Protein AF-A0A2N2IWG8-F1 (afdb_monomer)

Structure (mmCIF, N/CA/C/O backbone):
data_AF-A0A2N2IWG8-F1
#
_entry.id   AF-A0A2N2IWG8-F1
#
loop_
_atom_site.group_PDB
_atom_site.id
_atom_site.type_symbol
_atom_site.label_atom_id
_atom_site.label_alt_id
_atom_site.label_comp_id
_atom_site.label_asym_id
_atom_site.label_entity_id
_atom_site.label_seq_id
_atom_site.pdbx_PDB_ins_code
_atom_site.Cartn_x
_atom_site.Cartn_y
_atom_site.Cartn_z
_atom_site.occupancy
_atom_site.B_iso_or_equiv
_atom_site.auth_seq_id
_atom_site.auth_comp_id
_atom_site.auth_asym_id
_atom_site.auth_atom_id
_atom_site.pdbx_PDB_model_num
ATOM 1 N N . PRO A 1 1 ? -1.926 14.850 4.982 1.00 96.81 1 PRO A N 1
ATOM 2 C CA . PRO A 1 1 ? -2.515 13.517 5.281 1.00 96.81 1 PRO A CA 1
ATOM 3 C C . PRO A 1 1 ? -1.982 12.889 6.573 1.00 96.81 1 PRO A C 1
ATOM 5 O O . PRO A 1 1 ? -2.765 12.712 7.493 1.00 96.81 1 PRO A O 1
ATOM 8 N N . TYR A 1 2 ? -0.669 12.635 6.667 1.00 98.50 2 TYR A N 1
ATOM 9 C CA . TYR A 1 2 ? -0.038 11.973 7.823 1.00 98.50 2 TYR A CA 1
ATOM 10 C C . TYR A 1 2 ? -0.446 12.558 9.188 1.00 98.50 2 TYR A C 1
ATOM 12 O O . TYR A 1 2 ? -0.857 11.822 10.071 1.00 98.50 2 TYR A O 1
ATOM 20 N N . HIS A 1 3 ? -0.423 13.884 9.337 1.00 98.56 3 HIS A N 1
ATOM 21 C CA . HIS A 1 3 ? -0.749 14.554 10.605 1.00 98.56 3 HIS A CA 1
ATOM 22 C C . HIS A 1 3 ? -2.241 14.540 10.987 1.00 98.56 3 HIS A C 1
ATOM 24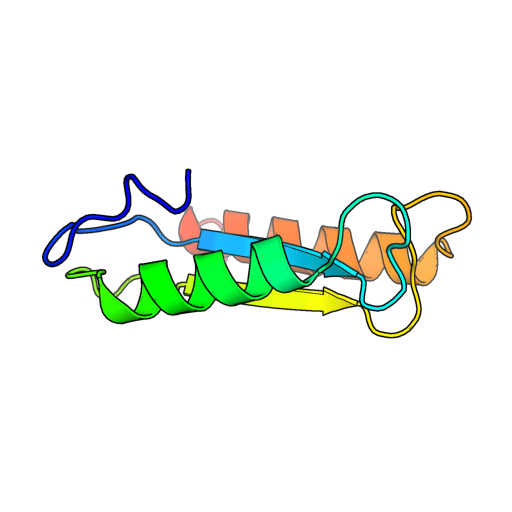 O O . HIS A 1 3 ? -2.588 15.009 12.060 1.00 98.56 3 HIS A O 1
ATOM 30 N N . ASN A 1 4 ? -3.123 14.041 10.116 1.00 98.56 4 ASN A N 1
ATOM 31 C CA . ASN A 1 4 ? -4.568 13.961 10.364 1.00 98.56 4 ASN A CA 1
ATOM 32 C C . ASN A 1 4 ? -5.038 12.522 10.625 1.00 98.56 4 ASN A C 1
ATOM 34 O O . ASN A 1 4 ? -6.243 12.265 10.620 1.00 98.56 4 ASN A O 1
ATOM 38 N N . VAL A 1 5 ? -4.107 11.580 10.803 1.00 98.62 5 VAL A N 1
ATOM 39 C CA . VAL A 1 5 ? -4.435 10.223 11.243 1.00 98.62 5 VAL A CA 1
ATOM 40 C C . VAL A 1 5 ? -4.847 10.279 12.717 1.00 98.62 5 VAL A C 1
ATOM 42 O O . VAL A 1 5 ? -4.160 10.901 13.524 1.00 98.62 5 VAL A O 1
ATOM 45 N N . LYS A 1 6 ? -5.987 9.676 13.052 1.00 98.75 6 LYS A N 1
ATOM 46 C CA . LYS A 1 6 ? -6.610 9.703 14.378 1.00 98.75 6 LYS A CA 1
ATOM 47 C C . LYS A 1 6 ? -6.805 8.274 14.867 1.00 98.75 6 LYS A C 1
ATOM 49 O O . LYS A 1 6 ? -7.477 7.488 14.198 1.00 98.75 6 LYS A O 1
ATOM 54 N N . GLU A 1 7 ? -6.234 7.960 16.023 1.00 98.56 7 GLU A N 1
ATOM 55 C CA . GLU A 1 7 ? -6.397 6.662 16.684 1.00 98.56 7 GLU A CA 1
ATOM 56 C C . GLU A 1 7 ? -7.874 6.347 16.950 1.00 98.56 7 GLU A C 1
ATOM 58 O O . GLU A 1 7 ? -8.673 7.244 17.227 1.00 98.56 7 GLU A O 1
ATOM 63 N N . GLY A 1 8 ? -8.243 5.072 16.828 1.00 98.25 8 GLY A N 1
ATOM 64 C CA . GLY A 1 8 ? -9.616 4.605 17.019 1.00 98.25 8 GLY A CA 1
ATOM 65 C C . GLY A 1 8 ? -10.539 4.840 15.817 1.00 98.25 8 GLY A C 1
ATOM 66 O O . GLY A 1 8 ? -11.726 4.529 15.886 1.00 98.25 8 GLY A O 1
ATOM 67 N N . THR A 1 9 ? -10.032 5.387 14.707 1.00 98.62 9 THR A N 1
ATOM 68 C CA . THR A 1 9 ? -10.848 5.614 13.504 1.00 98.62 9 THR A CA 1
ATOM 69 C C . THR A 1 9 ? -10.968 4.326 12.695 1.00 98.62 9 THR A C 1
ATOM 71 O O . THR A 1 9 ? -9.962 3.699 12.380 1.00 98.62 9 THR A O 1
ATOM 74 N N . ALA A 1 10 ? -12.178 3.941 12.292 1.00 98.50 10 ALA A N 1
ATOM 75 C CA . ALA A 1 10 ? -12.384 2.843 11.345 1.00 98.50 10 ALA A CA 1
ATOM 76 C C . ALA A 1 10 ? -11.981 3.277 9.920 1.00 98.50 10 ALA A C 1
ATOM 78 O O . ALA A 1 10 ? -12.805 3.786 9.156 1.00 98.50 10 ALA A O 1
ATOM 79 N N . TYR A 1 11 ? -10.699 3.137 9.576 1.00 98.69 11 TYR A N 1
ATOM 80 C CA . TYR A 1 11 ? -10.198 3.462 8.239 1.00 98.69 11 TYR A CA 1
ATOM 81 C C . TYR A 1 11 ? -10.623 2.401 7.210 1.00 98.69 11 TYR A C 1
ATOM 83 O O . TYR A 1 11 ? -10.752 1.230 7.547 1.00 98.69 11 TYR A O 1
ATOM 91 N N . PRO A 1 12 ? -10.844 2.768 5.937 1.00 98.31 12 PRO A N 1
ATOM 92 C CA . PRO A 1 12 ? -11.174 1.788 4.910 1.00 98.31 12 PRO A CA 1
ATOM 93 C C . PRO A 1 12 ? -9.960 0.922 4.557 1.00 98.31 12 PRO A C 1
ATOM 95 O O . PRO A 1 12 ? -8.807 1.315 4.769 1.00 98.31 12 PRO A O 1
ATOM 98 N N . ALA A 1 13 ? -10.221 -0.213 3.904 1.00 98.38 13 ALA A N 1
ATOM 99 C CA . ALA A 1 13 ? -9.173 -0.999 3.267 1.00 98.38 13 ALA A CA 1
ATOM 100 C C . ALA A 1 13 ? -8.347 -0.098 2.341 1.00 98.38 13 ALA A C 1
ATOM 102 O O . ALA A 1 13 ? -8.891 0.571 1.460 1.00 98.38 13 ALA A O 1
ATOM 103 N N . THR A 1 14 ? -7.035 -0.065 2.553 1.00 98.62 14 THR A N 1
ATOM 104 C CA . THR A 1 14 ? -6.144 0.882 1.883 1.00 98.62 14 THR A CA 1
ATOM 105 C C . THR A 1 14 ? -4.917 0.165 1.333 1.00 98.62 14 THR A C 1
ATOM 107 O O . THR A 1 14 ? -4.208 -0.521 2.064 1.00 98.62 14 THR A O 1
ATOM 110 N N . LEU A 1 15 ? -4.620 0.383 0.051 1.00 98.62 15 LEU A N 1
ATOM 111 C CA . LEU A 1 15 ? -3.378 -0.039 -0.591 1.00 98.6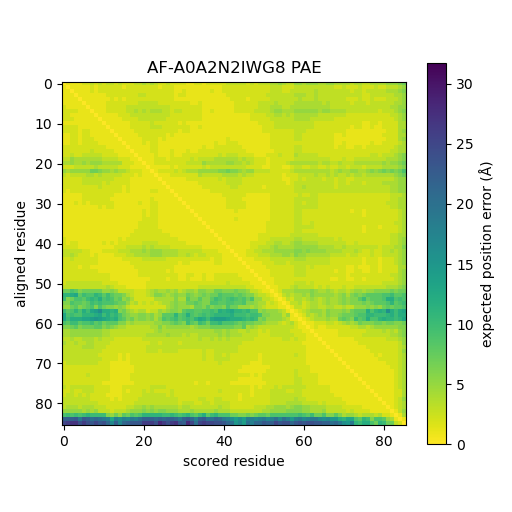2 15 LEU A CA 1
ATOM 112 C C . LEU A 1 15 ? -2.555 1.200 -0.956 1.00 98.62 15 LEU A C 1
ATOM 114 O O . LEU A 1 15 ? -2.932 1.963 -1.844 1.00 98.62 15 LEU A O 1
ATOM 118 N N . ILE A 1 16 ? -1.427 1.405 -0.278 1.00 98.50 16 ILE A N 1
ATOM 119 C CA . ILE A 1 16 ? -0.493 2.498 -0.566 1.00 98.50 16 ILE A CA 1
ATOM 120 C C . ILE A 1 16 ? 0.604 1.975 -1.494 1.00 98.50 16 ILE A C 1
ATOM 122 O O . ILE A 1 16 ? 1.340 1.052 -1.149 1.00 98.50 16 ILE A O 1
ATOM 126 N N . THR A 1 17 ? 0.752 2.588 -2.665 1.00 97.50 17 THR A N 1
ATOM 127 C CA . THR A 1 17 ? 1.781 2.235 -3.651 1.00 97.50 17 THR A CA 1
ATOM 128 C C . THR A 1 17 ? 2.923 3.246 -3.639 1.00 97.50 17 THR A C 1
ATOM 130 O O . THR A 1 17 ? 2.679 4.452 -3.653 1.00 97.50 17 THR A O 1
ATOM 133 N N . ALA A 1 18 ? 4.168 2.775 -3.668 1.00 96.75 18 ALA A N 1
ATOM 134 C CA . ALA A 1 18 ? 5.346 3.618 -3.878 1.00 96.75 18 ALA A CA 1
ATOM 135 C C . ALA A 1 18 ? 6.475 2.824 -4.552 1.00 96.75 18 ALA A C 1
ATOM 137 O O . ALA A 1 18 ? 6.330 1.634 -4.838 1.00 96.75 18 ALA A O 1
ATOM 138 N N . ALA A 1 19 ? 7.603 3.480 -4.815 1.00 96.25 19 ALA A N 1
ATOM 139 C CA . ALA A 1 19 ? 8.780 2.853 -5.398 1.00 96.25 19 ALA A CA 1
ATOM 140 C C . ALA A 1 19 ? 10.042 3.227 -4.615 1.00 96.25 19 ALA A C 1
ATOM 142 O O . ALA A 1 19 ? 10.199 4.370 -4.190 1.00 96.25 19 ALA A 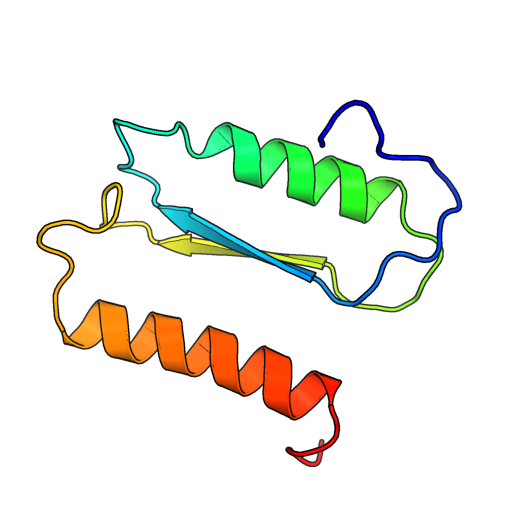O 1
ATOM 143 N N . GLU A 1 20 ? 10.934 2.257 -4.424 1.00 94.50 20 GLU A N 1
ATOM 144 C CA . GLU A 1 20 ? 12.143 2.411 -3.610 1.00 94.50 20 GLU A CA 1
ATOM 145 C C . GLU A 1 20 ? 13.096 3.465 -4.185 1.00 94.50 20 GLU A C 1
ATOM 147 O O . GLU A 1 20 ? 13.649 4.279 -3.452 1.00 94.50 20 GLU A O 1
ATOM 152 N N . GLY A 1 21 ? 13.255 3.472 -5.511 1.00 93.81 21 GLY A N 1
ATOM 153 C CA . GLY A 1 21 ? 14.143 4.382 -6.232 1.00 93.81 21 GLY A CA 1
ATOM 154 C C . GLY A 1 21 ? 13.485 5.698 -6.644 1.00 93.81 21 GLY A C 1
ATOM 155 O O . GLY A 1 21 ? 13.966 6.345 -7.576 1.00 93.81 21 GLY A O 1
ATOM 156 N N . ASP A 1 22 ? 12.356 6.082 -6.041 1.00 95.31 22 ASP A N 1
ATOM 157 C CA . ASP A 1 22 ? 11.702 7.351 -6.355 1.00 95.31 22 ASP A CA 1
ATOM 158 C C . ASP A 1 22 ? 12.497 8.536 -5.781 1.00 95.31 22 ASP A C 1
ATOM 160 O O . ASP A 1 22 ? 12.389 8.892 -4.608 1.00 95.31 22 ASP A O 1
ATOM 164 N N . SER A 1 23 ? 13.298 9.166 -6.642 1.00 93.12 23 SER A N 1
ATOM 165 C CA . SER A 1 23 ? 14.076 10.365 -6.318 1.00 93.12 23 SER A CA 1
ATOM 166 C C . SER A 1 23 ? 13.266 11.666 -6.350 1.00 93.12 23 SER A C 1
ATOM 168 O O . SER A 1 23 ? 13.796 12.715 -5.991 1.00 93.12 23 SER A O 1
ATOM 170 N N . ARG A 1 24 ? 11.997 11.628 -6.782 1.00 96.50 24 ARG A N 1
ATOM 171 C CA . ARG A 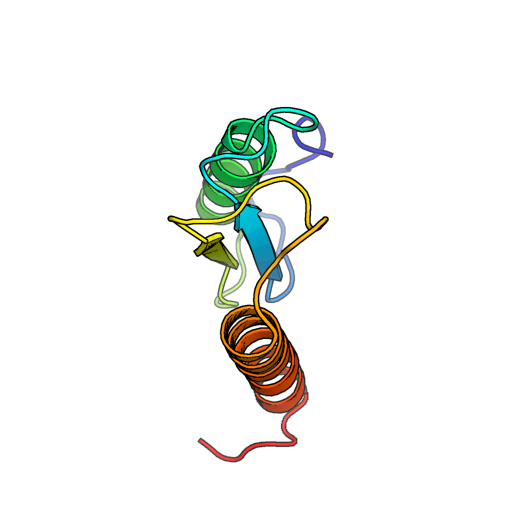1 24 ? 11.109 12.801 -6.837 1.00 96.50 24 ARG A CA 1
ATOM 172 C C . ARG A 1 24 ? 10.251 12.905 -5.587 1.00 96.50 24 ARG A C 1
ATOM 174 O O . ARG A 1 24 ? 10.116 13.988 -5.027 1.00 96.50 24 ARG A O 1
ATOM 181 N N . VAL A 1 25 ? 9.662 11.788 -5.162 1.00 96.94 25 VAL A N 1
ATOM 182 C CA . VAL A 1 25 ? 8.834 11.702 -3.956 1.00 96.94 25 VAL A CA 1
ATOM 183 C C . VAL A 1 25 ? 9.330 10.542 -3.109 1.00 96.94 25 VAL A C 1
ATOM 185 O O . VAL A 1 25 ? 9.118 9.378 -3.426 1.00 96.94 25 VAL A O 1
ATOM 188 N N . HIS A 1 26 ? 9.982 10.869 -1.998 1.00 96.56 26 HIS A N 1
ATOM 189 C CA . HIS A 1 26 ? 10.675 9.876 -1.191 1.00 96.56 26 HIS A CA 1
ATOM 190 C C . HIS A 1 26 ? 9.711 8.796 -0.635 1.00 96.56 26 HIS A C 1
ATOM 192 O O . HIS A 1 26 ? 8.697 9.143 -0.009 1.00 96.56 26 HIS A O 1
ATOM 198 N N . PRO A 1 27 ? 10.026 7.487 -0.752 1.00 96.50 27 PRO A N 1
ATOM 199 C CA . PRO A 1 27 ? 9.120 6.392 -0.369 1.00 96.50 27 PRO A CA 1
ATOM 200 C C . PRO A 1 27 ? 8.762 6.369 1.123 1.00 96.50 27 PRO A C 1
ATOM 202 O O . PRO A 1 27 ? 7.775 5.758 1.534 1.00 96.50 27 PRO A O 1
ATOM 205 N N . PHE A 1 28 ? 9.519 7.079 1.962 1.00 97.19 28 PHE A N 1
ATOM 206 C CA . PHE A 1 28 ? 9.223 7.194 3.390 1.00 97.19 28 PHE A CA 1
ATOM 207 C C . PHE A 1 28 ? 7.878 7.868 3.682 1.00 97.19 28 PHE A C 1
ATOM 209 O O . PHE A 1 28 ? 7.296 7.577 4.723 1.00 97.19 28 PHE A O 1
ATOM 216 N N . HIS A 1 29 ? 7.342 8.693 2.771 1.00 98.44 29 HIS A N 1
ATOM 217 C CA . HIS A 1 29 ? 5.975 9.211 2.892 1.00 98.44 29 HIS A CA 1
ATOM 218 C C . HIS A 1 29 ? 4.939 8.081 2.915 1.00 98.44 29 HIS A C 1
ATOM 220 O O . HIS A 1 29 ? 4.061 8.075 3.778 1.00 98.44 29 HIS A O 1
ATOM 226 N N . ALA A 1 30 ? 5.078 7.102 2.019 1.00 98.19 30 ALA A N 1
ATOM 227 C CA . ALA A 1 30 ? 4.213 5.929 1.976 1.00 98.19 30 ALA A CA 1
ATOM 228 C C . ALA A 1 30 ? 4.407 5.045 3.212 1.00 98.19 30 ALA A C 1
ATOM 230 O O . ALA A 1 30 ? 3.427 4.669 3.855 1.00 98.19 30 ALA A O 1
ATOM 231 N N . ARG A 1 31 ? 5.663 4.770 3.597 1.00 98.31 31 ARG A N 1
ATOM 232 C CA . ARG A 1 31 ? 5.971 3.924 4.765 1.00 98.31 31 ARG A CA 1
ATOM 233 C C . ARG A 1 31 ? 5.397 4.497 6.056 1.00 98.31 31 ARG A C 1
ATOM 235 O O . ARG A 1 31 ? 4.681 3.797 6.764 1.00 98.31 31 ARG A O 1
ATOM 242 N N . LYS A 1 32 ? 5.650 5.781 6.337 1.00 98.62 32 LYS A N 1
ATOM 243 C CA . LYS A 1 32 ? 5.159 6.413 7.569 1.00 98.62 32 LYS A CA 1
ATOM 244 C C . LYS A 1 32 ? 3.637 6.535 7.596 1.00 98.62 32 LYS A C 1
ATOM 246 O O . LYS A 1 32 ? 3.046 6.367 8.653 1.00 98.62 32 LYS A O 1
ATOM 251 N N . MET A 1 33 ? 3.000 6.795 6.449 1.00 98.81 33 MET A N 1
ATOM 252 C CA . MET A 1 33 ? 1.538 6.829 6.359 1.00 98.81 33 MET A CA 1
ATOM 253 C C . MET A 1 33 ? 0.934 5.443 6.600 1.00 98.81 33 MET A C 1
ATOM 255 O O . MET A 1 33 ? -0.020 5.332 7.359 1.00 98.81 33 MET A O 1
ATOM 259 N N . THR A 1 34 ? 1.512 4.399 5.999 1.00 98.81 34 THR A N 1
ATOM 260 C CA . THR A 1 34 ? 1.065 3.010 6.191 1.00 98.81 34 THR A CA 1
ATOM 261 C C . THR A 1 34 ? 1.159 2.621 7.661 1.00 98.81 34 THR A C 1
ATOM 263 O O . THR A 1 34 ? 0.168 2.178 8.226 1.00 98.81 34 THR A O 1
ATOM 266 N N . ALA A 1 35 ? 2.311 2.865 8.295 1.00 98.75 35 ALA A N 1
ATOM 267 C CA . ALA A 1 35 ? 2.513 2.562 9.709 1.00 98.75 35 ALA A CA 1
ATOM 268 C C . ALA A 1 35 ? 1.533 3.328 10.612 1.00 98.75 35 ALA A C 1
ATOM 270 O O . ALA A 1 35 ? 0.923 2.735 11.496 1.00 98.75 35 ALA A O 1
ATOM 271 N N . ALA A 1 36 ? 1.334 4.628 10.363 1.00 98.81 36 ALA A N 1
ATOM 272 C CA . ALA A 1 36 ? 0.389 5.432 11.135 1.00 98.81 36 ALA A CA 1
ATOM 273 C C . ALA A 1 36 ? -1.053 4.922 10.996 1.00 98.81 36 ALA A C 1
ATOM 275 O O . ALA A 1 36 ? -1.760 4.821 11.991 1.00 98.81 36 ALA A O 1
ATOM 276 N N . LEU A 1 37 ? -1.486 4.576 9.780 1.00 98.81 37 LEU A N 1
ATOM 277 C CA . LEU A 1 37 ? -2.823 4.032 9.541 1.00 98.81 37 LEU A CA 1
ATOM 278 C C . LEU A 1 37 ? -3.007 2.652 10.182 1.00 98.81 37 LEU A C 1
ATOM 280 O O . LEU A 1 37 ? -4.034 2.421 10.809 1.00 98.81 37 LEU A O 1
ATOM 284 N N . GLN A 1 38 ? -2.022 1.757 10.050 1.00 98.69 38 GLN A N 1
ATOM 285 C CA . GLN A 1 38 ? -2.054 0.426 10.670 1.00 98.69 38 GLN A CA 1
ATOM 286 C C . GLN A 1 38 ? -2.164 0.513 12.192 1.00 98.69 38 GLN A C 1
ATOM 288 O O . GLN A 1 38 ? -2.910 -0.248 12.792 1.00 98.69 38 GLN A O 1
ATOM 293 N N . TYR A 1 39 ? -1.440 1.451 12.803 1.00 98.56 39 TYR A N 1
ATOM 294 C CA . TYR A 1 39 ? -1.492 1.678 14.243 1.00 98.56 39 TYR A CA 1
ATOM 295 C C . TYR A 1 39 ? -2.825 2.295 14.695 1.00 98.56 39 TYR A C 1
ATOM 297 O O . TYR A 1 39 ? -3.370 1.912 15.723 1.00 98.56 39 TYR A O 1
ATOM 305 N N . ALA A 1 40 ? -3.354 3.256 13.935 1.00 98.69 40 ALA A N 1
ATOM 306 C CA . ALA A 1 40 ? -4.505 4.051 14.350 1.00 98.69 40 ALA A CA 1
ATOM 307 C C . ALA A 1 40 ? -5.870 3.421 14.029 1.00 98.69 40 ALA A C 1
ATOM 309 O O . ALA A 1 40 ? -6.878 3.878 14.574 1.00 98.69 40 ALA A O 1
ATOM 310 N N . THR A 1 41 ? -5.931 2.454 13.108 1.00 98.62 41 THR A N 1
ATOM 311 C CA . THR A 1 41 ? -7.207 1.907 12.637 1.00 98.62 41 THR A CA 1
ATOM 312 C C . THR A 1 41 ? -7.928 1.088 13.707 1.00 98.62 41 THR A C 1
ATOM 314 O O . THR A 1 41 ? -7.315 0.302 14.420 1.00 98.62 41 THR A O 1
ATOM 317 N N . ALA A 1 42 ? -9.249 1.250 13.789 1.00 98.50 42 ALA A N 1
ATOM 318 C CA . ALA A 1 42 ? -10.134 0.413 14.605 1.00 98.50 42 ALA A CA 1
ATOM 319 C C . ALA A 1 42 ? -10.962 -0.588 13.780 1.00 98.50 42 ALA A C 1
ATOM 321 O O . ALA A 1 42 ? -11.783 -1.311 14.335 1.00 98.50 42 ALA A O 1
ATOM 322 N N . SER A 1 43 ? -10.801 -0.602 12.455 1.00 98.06 43 SER A N 1
ATOM 323 C CA . SER A 1 43 ? -11.465 -1.570 11.576 1.00 98.06 43 SER A CA 1
ATOM 324 C C . SER A 1 43 ? -10.604 -2.814 11.364 1.00 98.06 43 SER A C 1
ATOM 326 O O . SER A 1 43 ? -9.385 -2.687 11.279 1.00 98.06 43 SER A O 1
ATOM 328 N N . ASP A 1 44 ? -11.229 -3.944 11.041 1.00 97.06 44 ASP A N 1
ATOM 329 C CA . ASP A 1 44 ? -10.534 -5.157 10.569 1.00 97.06 44 ASP A CA 1
ATOM 330 C C . ASP A 1 44 ? -10.108 -5.097 9.084 1.00 97.06 44 ASP A C 1
ATOM 332 O O . ASP A 1 44 ? -9.712 -6.099 8.484 1.00 97.06 44 ASP A O 1
ATOM 336 N N . GLU A 1 45 ? -10.218 -3.928 8.448 1.00 98.12 45 GLU A N 1
ATOM 337 C CA . GLU A 1 45 ? -9.839 -3.735 7.051 1.00 98.12 45 GLU A CA 1
ATOM 338 C C . GLU A 1 45 ? -8.315 -3.714 6.853 1.00 98.12 45 GLU A C 1
ATOM 340 O O . GLU A 1 45 ? -7.588 -3.105 7.644 1.00 98.12 45 GLU A O 1
ATOM 345 N N . PRO A 1 46 ? -7.794 -4.305 5.760 1.00 98.00 46 PRO A N 1
ATOM 346 C CA . PRO A 1 46 ? -6.360 -4.344 5.528 1.00 98.00 46 PRO A CA 1
ATOM 347 C C . PRO A 1 46 ? -5.809 -2.976 5.114 1.00 98.00 46 PRO A C 1
ATOM 349 O O . PRO A 1 46 ? -6.317 -2.322 4.200 1.00 98.00 46 PRO A O 1
ATOM 352 N N . ILE A 1 47 ? -4.688 -2.592 5.724 1.00 98.69 47 ILE A N 1
ATOM 353 C CA . ILE A 1 47 ? -3.859 -1.461 5.300 1.00 98.69 47 ILE A CA 1
ATOM 354 C C . ILE A 1 47 ? -2.504 -2.010 4.862 1.00 98.69 47 ILE A C 1
ATOM 356 O O . ILE A 1 47 ? -1.733 -2.524 5.675 1.00 98.69 47 ILE A O 1
ATOM 360 N N . LEU A 1 48 ? -2.226 -1.918 3.565 1.00 98.50 48 LEU A N 1
ATOM 361 C CA . LEU A 1 48 ? -1.091 -2.559 2.910 1.00 98.50 48 LEU A CA 1
ATOM 362 C C . LEU A 1 48 ? -0.206 -1.528 2.209 1.00 98.50 48 LEU A C 1
ATOM 364 O O . LEU A 1 48 ? -0.693 -0.536 1.666 1.00 98.50 48 LEU A O 1
ATOM 368 N N . ALA A 1 49 ? 1.097 -1.807 2.158 1.00 98.00 49 ALA A N 1
ATOM 369 C CA . ALA A 1 49 ? 2.055 -1.063 1.348 1.00 98.00 49 ALA A CA 1
ATOM 370 C C . ALA A 1 49 ? 2.639 -1.954 0.248 1.00 98.00 49 ALA A C 1
ATOM 372 O O . ALA A 1 49 ? 3.256 -2.980 0.531 1.00 98.00 49 ALA A O 1
ATOM 373 N N . ARG A 1 50 ? 2.507 -1.519 -1.006 1.00 97.50 50 ARG A N 1
ATOM 374 C CA . ARG A 1 50 ? 3.153 -2.121 -2.175 1.00 97.50 50 ARG A CA 1
ATOM 375 C C . ARG A 1 50 ? 4.319 -1.238 -2.609 1.00 97.50 50 ARG A C 1
ATOM 377 O O . ARG A 1 50 ? 4.118 -0.215 -3.267 1.00 97.50 50 ARG A O 1
ATOM 384 N N . ILE A 1 51 ? 5.536 -1.633 -2.242 1.00 96.00 51 ILE A N 1
ATOM 385 C CA . ILE A 1 51 ? 6.760 -0.890 -2.562 1.00 96.00 51 ILE A CA 1
ATOM 386 C C . ILE A 1 51 ? 7.512 -1.605 -3.686 1.00 96.00 51 ILE A C 1
ATOM 388 O O . ILE A 1 51 ? 8.034 -2.701 -3.497 1.00 96.00 51 ILE A O 1
ATOM 392 N N . GLU A 1 52 ? 7.566 -0.992 -4.867 1.00 94.75 52 GLU A N 1
ATOM 393 C CA . GLU A 1 52 ? 8.308 -1.544 -6.001 1.00 94.75 52 GLU A CA 1
ATOM 394 C C . GLU A 1 52 ? 9.815 -1.304 -5.830 1.00 94.75 52 GLU A C 1
ATOM 396 O O . GLU A 1 52 ? 10.271 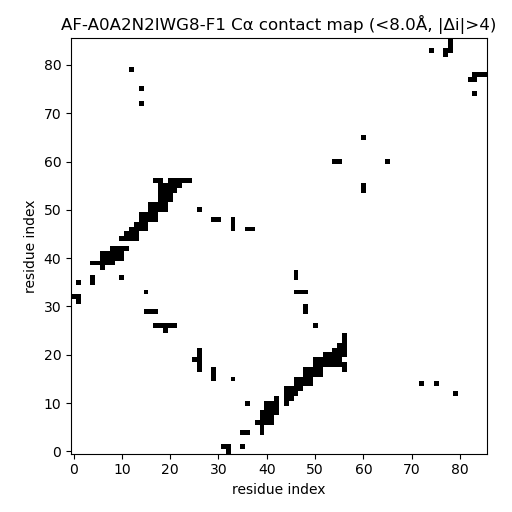-0.162 -5.784 1.00 94.75 52 GLU A O 1
ATOM 401 N N . SER A 1 53 ? 10.602 -2.378 -5.773 1.00 88.44 53 SER A N 1
ATOM 402 C CA . SER A 1 53 ? 12.032 -2.314 -5.439 1.00 88.44 53 SER A CA 1
ATOM 403 C C . SER A 1 53 ? 12.925 -1.808 -6.575 1.00 88.44 53 SER A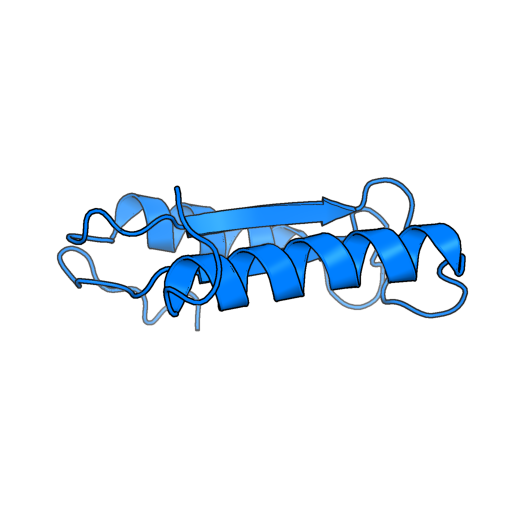 C 1
ATOM 405 O O . SER A 1 53 ? 13.981 -1.239 -6.315 1.00 88.44 53 SER A O 1
ATOM 407 N N . LYS A 1 54 ? 12.523 -2.000 -7.839 1.00 85.94 54 LYS A N 1
ATOM 408 C CA . LYS A 1 54 ? 13.315 -1.630 -9.031 1.00 85.94 54 LYS A CA 1
ATOM 409 C C . LYS A 1 54 ? 12.575 -0.639 -9.931 1.00 85.94 54 LYS A C 1
ATOM 411 O O . LYS A 1 54 ? 12.495 -0.827 -11.144 1.00 85.94 54 LYS A O 1
ATOM 416 N N . ALA A 1 55 ? 12.003 0.403 -9.337 1.00 88.12 55 ALA A N 1
ATOM 417 C CA . ALA A 1 55 ? 11.371 1.499 -10.064 1.00 88.12 55 ALA A CA 1
ATOM 418 C C . ALA A 1 55 ? 11.659 2.850 -9.395 1.00 88.12 55 ALA A C 1
ATOM 420 O O . ALA A 1 55 ? 11.957 2.909 -8.204 1.00 88.12 55 ALA A O 1
ATOM 421 N N . GLY A 1 56 ? 11.552 3.924 -10.180 1.00 87.25 56 GLY A N 1
ATOM 422 C CA . GLY A 1 56 ? 11.461 5.298 -9.684 1.00 87.25 56 GLY A CA 1
ATOM 423 C C . GLY A 1 56 ? 10.016 5.804 -9.699 1.00 87.25 56 GLY A C 1
ATOM 424 O O . GLY A 1 56 ? 9.076 5.015 -9.643 1.00 87.25 56 GLY A O 1
ATOM 425 N N . HIS A 1 57 ? 9.830 7.11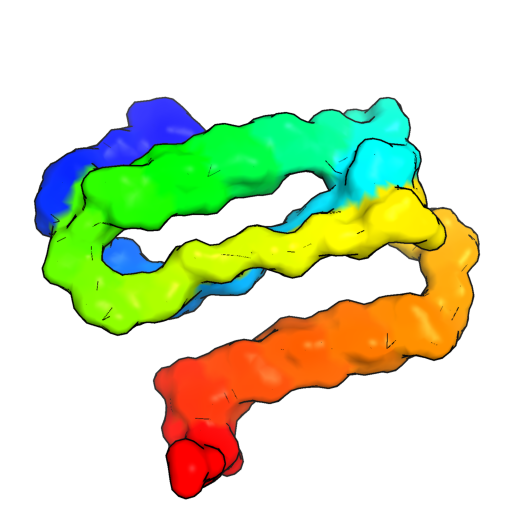3 -9.879 1.00 91.44 57 HIS A N 1
ATOM 426 C CA . HIS A 1 57 ? 8.516 7.777 -9.818 1.00 91.44 57 HIS A CA 1
ATOM 427 C C . HIS A 1 57 ? 7.461 7.281 -10.828 1.00 91.44 57 HIS A C 1
ATOM 429 O O . HIS A 1 57 ? 6.275 7.557 -10.689 1.00 91.44 57 HIS A O 1
ATOM 435 N N . GLY A 1 58 ? 7.874 6.572 -11.881 1.00 81.12 58 GLY A N 1
ATOM 436 C CA . GLY A 1 58 ? 6.964 5.971 -12.864 1.00 81.12 58 GLY A CA 1
ATOM 437 C C . GLY A 1 58 ? 7.449 6.076 -14.308 1.00 81.12 58 GLY A C 1
ATOM 438 O O . GLY A 1 58 ? 7.118 5.214 -15.122 1.00 81.12 58 GLY A O 1
ATOM 439 N N . ALA A 1 59 ? 8.281 7.073 -14.624 1.00 80.50 59 ALA A N 1
ATOM 440 C CA . ALA A 1 59 ? 8.901 7.198 -15.941 1.00 80.50 59 ALA A CA 1
ATOM 441 C C . ALA A 1 59 ? 9.838 6.011 -16.214 1.00 80.50 59 ALA A C 1
ATOM 443 O O . ALA A 1 59 ? 10.613 5.612 -15.347 1.00 80.50 59 ALA A O 1
ATOM 444 N N . GLY A 1 60 ? 9.741 5.430 -17.413 1.00 81.00 60 GLY A N 1
ATOM 445 C CA . GLY A 1 60 ? 10.575 4.295 -17.821 1.00 81.00 60 GLY A CA 1
ATOM 446 C C . GLY A 1 60 ? 10.261 2.967 -17.120 1.00 81.00 60 GLY A C 1
ATOM 447 O O . GLY A 1 60 ? 11.011 2.010 -17.292 1.00 81.00 60 GLY A O 1
ATOM 448 N N . LYS A 1 61 ? 9.166 2.872 -16.346 1.00 86.50 61 LYS A N 1
ATOM 449 C CA . LYS A 1 61 ? 8.756 1.613 -15.706 1.00 86.50 61 LYS A CA 1
ATOM 450 C C . LYS A 1 61 ? 8.439 0.560 -16.790 1.00 86.50 61 LYS A C 1
ATOM 452 O O . LYS A 1 61 ? 7.564 0.819 -17.623 1.00 86.50 61 LYS A O 1
ATOM 457 N N . PRO A 1 62 ? 9.099 -0.619 -16.788 1.00 91.38 62 PRO A N 1
ATOM 458 C CA . PRO A 1 62 ? 8.840 -1.673 -17.767 1.00 91.38 62 PRO A CA 1
ATOM 459 C C . PRO A 1 62 ? 7.360 -2.061 -17.820 1.00 91.38 62 PRO A C 1
ATOM 461 O O . PRO A 1 62 ? 6.686 -2.090 -16.788 1.00 91.38 62 PRO A O 1
ATOM 464 N N . VAL A 1 63 ? 6.855 -2.409 -19.008 1.00 92.94 63 VAL A N 1
ATOM 465 C CA . VAL A 1 63 ? 5.445 -2.804 -19.193 1.00 92.94 63 VAL A CA 1
ATOM 466 C C . VAL A 1 63 ? 5.061 -3.947 -18.255 1.00 92.94 63 VAL A C 1
ATOM 468 O O . VAL A 1 63 ? 4.010 -3.890 -17.629 1.00 92.94 63 VAL A O 1
ATOM 471 N N . THR A 1 64 ? 5.942 -4.929 -18.066 1.00 93.00 64 THR A N 1
ATOM 472 C CA . THR A 1 64 ? 5.728 -6.051 -17.138 1.00 93.00 64 THR A CA 1
ATOM 473 C C . THR A 1 64 ? 5.476 -5.585 -15.703 1.00 93.00 64 THR A C 1
ATOM 475 O O . THR A 1 64 ? 4.546 -6.055 -15.054 1.00 93.00 64 THR A O 1
ATOM 478 N N . LYS A 1 65 ? 6.243 -4.601 -15.224 1.00 90.81 65 LYS A N 1
ATOM 479 C CA . LYS A 1 65 ? 6.069 -3.997 -13.896 1.00 90.81 65 LYS A CA 1
ATOM 480 C C . LYS A 1 65 ? 4.772 -3.203 -13.780 1.00 90.81 65 LYS A C 1
ATOM 482 O O . LYS A 1 65 ? 4.125 -3.252 -12.740 1.00 90.81 65 LYS A O 1
ATOM 487 N N . ARG A 1 66 ? 4.367 -2.513 -14.850 1.00 92.69 66 ARG A N 1
ATOM 488 C CA . ARG A 1 66 ? 3.078 -1.803 -14.908 1.00 92.69 66 ARG A CA 1
ATOM 489 C C . ARG A 1 66 ? 1.901 -2.775 -14.861 1.00 92.69 66 ARG A C 1
ATOM 491 O O . ARG A 1 66 ? 0.953 -2.533 -14.128 1.00 92.69 66 ARG A O 1
ATOM 498 N N . VAL A 1 67 ? 1.973 -3.879 -15.606 1.00 95.69 67 VAL A N 1
ATOM 499 C CA . VAL A 1 67 ? 0.939 -4.926 -15.590 1.00 95.69 67 VAL A CA 1
ATOM 500 C C . VAL A 1 67 ? 0.809 -5.529 -14.193 1.00 95.69 67 VAL A C 1
ATOM 502 O O . VAL A 1 67 ? -0.308 -5.639 -13.701 1.00 95.69 67 VAL A O 1
ATOM 505 N N . GLN A 1 68 ? 1.922 -5.848 -13.525 1.00 95.25 68 GLN A N 1
ATOM 506 C CA . GLN A 1 68 ? 1.908 -6.342 -12.141 1.00 95.25 68 GLN A CA 1
ATOM 507 C C . GLN A 1 68 ? 1.270 -5.335 -11.176 1.00 95.25 68 GLN A C 1
ATOM 509 O O . GLN A 1 68 ? 0.388 -5.694 -10.408 1.00 95.25 68 GLN A O 1
ATOM 514 N N . GLU A 1 69 ? 1.667 -4.064 -11.250 1.00 95.12 69 GLU A N 1
ATOM 515 C CA . GLU A 1 69 ? 1.100 -3.005 -10.411 1.00 95.12 69 GLU A CA 1
ATOM 516 C C . GLU A 1 69 ? -0.405 -2.845 -10.608 1.00 95.12 69 GLU A C 1
ATOM 518 O O . GLU A 1 69 ? -1.146 -2.822 -9.628 1.00 95.12 69 GLU A O 1
ATOM 523 N N . TYR A 1 70 ? -0.872 -2.785 -11.856 1.00 96.75 70 TYR A N 1
ATOM 524 C CA . TYR A 1 70 ? -2.303 -2.707 -12.126 1.00 96.75 70 TYR A CA 1
ATOM 525 C C . TYR A 1 70 ? -3.037 -3.971 -11.692 1.00 96.75 70 TYR A C 1
ATOM 527 O O . TYR A 1 70 ? -4.133 -3.861 -11.156 1.00 96.75 70 TYR A O 1
ATOM 535 N N . THR A 1 71 ? -2.438 -5.148 -11.871 1.00 97.50 71 THR A N 1
ATOM 536 C CA . THR A 1 71 ? -3.031 -6.412 -11.414 1.00 97.50 71 THR A CA 1
ATOM 537 C C . THR A 1 71 ? -3.265 -6.375 -9.908 1.00 97.50 71 THR A C 1
ATOM 539 O O . THR A 1 71 ? -4.385 -6.623 -9.477 1.00 97.50 71 THR A O 1
ATOM 542 N N . ASP A 1 72 ? -2.264 -5.979 -9.119 1.00 97.62 72 ASP A N 1
ATOM 543 C CA . ASP A 1 72 ? -2.389 -5.899 -7.660 1.00 97.62 72 ASP A CA 1
ATOM 544 C C . ASP A 1 72 ? -3.431 -4.851 -7.233 1.00 97.62 72 ASP A C 1
ATOM 546 O O . ASP A 1 72 ? -4.260 -5.112 -6.361 1.00 97.62 72 ASP A O 1
ATOM 550 N N . VAL A 1 73 ? -3.424 -3.671 -7.870 1.00 97.94 73 VAL A N 1
ATOM 551 C CA . VAL A 1 73 ? -4.375 -2.587 -7.571 1.00 97.94 73 VAL A CA 1
ATOM 552 C C . VAL A 1 73 ? -5.810 -3.003 -7.890 1.00 97.94 73 VAL A C 1
ATOM 554 O O . VAL A 1 73 ? -6.691 -2.837 -7.047 1.00 97.94 73 VAL A O 1
ATOM 557 N N . TYR A 1 74 ? -6.059 -3.556 -9.080 1.00 97.88 74 TYR A N 1
ATOM 558 C CA . TYR A 1 74 ? -7.400 -3.984 -9.475 1.00 97.88 74 TYR A CA 1
ATOM 559 C C . TYR A 1 74 ? -7.858 -5.209 -8.692 1.00 97.88 74 TYR A C 1
ATOM 561 O O . TYR A 1 74 ? -9.008 -5.232 -8.271 1.00 97.88 74 TYR A 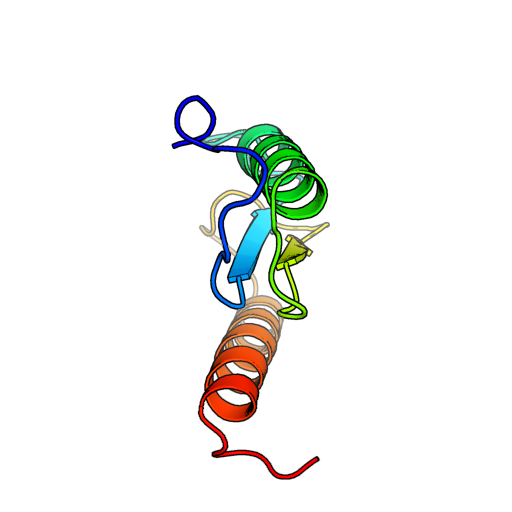O 1
ATOM 569 N N . ALA A 1 75 ? -6.983 -6.181 -8.424 1.00 97.56 75 ALA A N 1
ATOM 570 C CA . ALA A 1 75 ? -7.328 -7.326 -7.589 1.00 97.56 75 ALA A CA 1
ATOM 571 C C . ALA A 1 75 ? -7.738 -6.882 -6.179 1.00 97.56 75 ALA A C 1
ATOM 573 O O . ALA A 1 75 ? -8.773 -7.324 -5.688 1.00 97.56 75 ALA A O 1
ATOM 574 N N . PHE A 1 76 ? -6.995 -5.956 -5.560 1.00 97.88 76 PHE A N 1
ATOM 575 C CA . PHE A 1 76 ? -7.346 -5.387 -4.257 1.00 97.88 76 PHE A CA 1
ATOM 576 C C . PHE A 1 76 ? -8.707 -4.678 -4.280 1.00 97.88 76 PHE A C 1
ATOM 578 O O . PHE A 1 76 ? -9.548 -4.919 -3.414 1.00 97.88 76 PHE A O 1
ATOM 585 N N . LEU A 1 77 ? -8.944 -3.835 -5.290 1.00 97.38 77 LEU A N 1
ATOM 586 C CA . LEU A 1 77 ? -10.207 -3.113 -5.465 1.00 97.38 77 LEU A CA 1
ATOM 587 C C . LEU A 1 77 ? -11.381 -4.070 -5.676 1.00 97.38 77 LEU A C 1
ATOM 589 O O . LEU A 1 77 ? -12.382 -3.988 -4.971 1.00 97.38 77 LEU A O 1
ATOM 593 N N . MET A 1 78 ? -11.248 -4.998 -6.620 1.00 97.81 78 MET A N 1
ATOM 594 C CA . MET A 1 78 ? -12.284 -5.969 -6.961 1.00 97.81 78 MET A CA 1
ATOM 595 C C . MET A 1 78 ? -12.581 -6.904 -5.789 1.00 97.81 78 MET A C 1
ATOM 597 O O . MET A 1 78 ? -13.747 -7.156 -5.501 1.00 97.81 78 MET A O 1
ATOM 601 N N . TRP A 1 79 ? -11.556 -7.370 -5.071 1.00 96.94 79 TRP A N 1
ATOM 602 C CA . TRP A 1 79 ? -11.728 -8.127 -3.832 1.00 96.94 79 TRP A CA 1
ATOM 603 C C . TRP A 1 79 ? -12.499 -7.313 -2.791 1.00 96.94 79 TRP A C 1
ATOM 605 O O . TRP A 1 79 ? -13.498 -7.791 -2.252 1.00 96.94 79 TRP A O 1
ATOM 615 N N . LYS A 1 80 ? -12.093 -6.061 -2.544 1.00 95.75 80 LYS A N 1
ATOM 616 C CA . LYS A 1 80 ? -12.731 -5.235 -1.517 1.00 95.75 80 LYS A CA 1
ATOM 617 C C . LYS A 1 80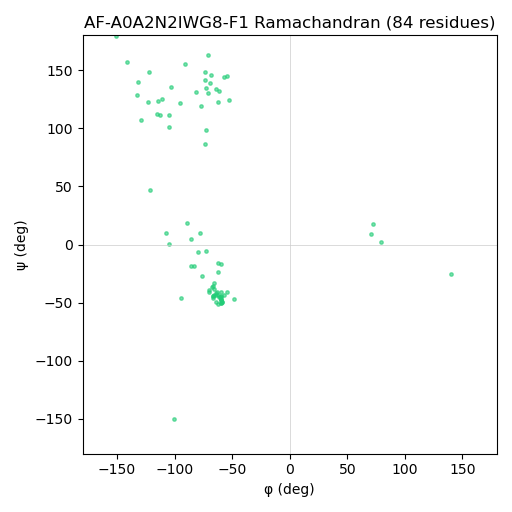 ? -14.186 -4.895 -1.852 1.00 95.75 80 LYS A C 1
ATOM 619 O O . LYS A 1 80 ? -15.014 -4.785 -0.949 1.00 95.75 80 LYS A O 1
ATOM 624 N N . LEU A 1 81 ? -14.490 -4.747 -3.138 1.00 96.06 81 LEU A N 1
ATOM 625 C CA . LEU A 1 81 ? -15.831 -4.472 -3.653 1.00 96.06 81 LEU A CA 1
ATOM 626 C C . LEU A 1 81 ? -16.672 -5.741 -3.881 1.00 96.06 81 LEU A C 1
ATOM 628 O O . LEU A 1 81 ? -17.782 -5.643 -4.396 1.00 96.06 81 LEU A O 1
ATOM 632 N N . GLY A 1 82 ? -16.168 -6.926 -3.514 1.00 95.56 82 GLY A N 1
ATOM 633 C CA . GLY A 1 82 ? -16.906 -8.190 -3.623 1.00 95.56 82 GLY A CA 1
ATOM 634 C C . GLY A 1 82 ? -17.072 -8.715 -5.053 1.00 95.56 82 GLY A C 1
ATOM 635 O O . GLY A 1 82 ? -17.927 -9.559 -5.301 1.00 95.56 82 GLY A O 1
ATOM 636 N N . MET A 1 83 ? -16.270 -8.229 -6.001 1.00 96.12 83 MET A N 1
ATOM 637 C CA . MET A 1 83 ? -16.257 -8.684 -7.398 1.00 96.12 83 MET A CA 1
ATOM 638 C C . MET A 1 83 ? -15.400 -9.942 -7.602 1.00 96.12 83 MET A C 1
ATOM 640 O O . MET A 1 83 ? -15.540 -10.622 -8.616 1.00 96.12 83 MET A O 1
ATOM 644 N N . LEU A 1 84 ? -14.501 -10.240 -6.660 1.00 89.19 84 LEU A N 1
ATOM 645 C CA . LEU A 1 84 ? -13.774 -11.507 -6.583 1.00 89.19 84 LEU A CA 1
ATOM 646 C C . LEU A 1 84 ? -14.278 -12.270 -5.356 1.00 89.19 84 LEU A C 1
ATOM 648 O O . LEU A 1 84 ? -14.274 -11.729 -4.249 1.00 89.19 84 LEU A O 1
ATOM 652 N N . SER A 1 85 ? -14.725 -13.512 -5.549 1.00 76.38 85 SER A N 1
ATOM 653 C CA . SER A 1 85 ? -15.043 -14.412 -4.438 1.00 76.38 85 SER A CA 1
ATOM 654 C C . SER A 1 85 ? -13.760 -14.815 -3.707 1.00 76.38 85 SER A C 1
ATOM 656 O O . SER A 1 85 ? -12.708 -14.943 -4.336 1.00 76.38 85 SER A O 1
ATOM 658 N N . ARG A 1 86 ? -13.857 -14.994 -2.384 1.00 59.50 86 ARG A N 1
ATOM 659 C CA . ARG A 1 86 ? -12.782 -15.572 -1.564 1.00 59.50 86 ARG A CA 1
ATOM 660 C C . ARG A 1 86 ? -12.469 -17.005 -1.977 1.00 59.50 86 ARG A C 1
ATOM 662 O O . ARG A 1 86 ? -13.425 -17.710 -2.370 1.00 59.50 86 ARG A O 1
#

Radius of gyration: 14.22 Å; Cα contacts (8 Å, |Δi|>4): 109; chains: 1; bounding box: 31×30×36 Å

Mean predicted aligned error: 3.07 Å

Secondary structure (DSSP, 8-state):
-GGG--TTB-PPPEEEEEETT-SSS-THHHHHHHHHHHHHB-SS--EEEEEETT--SSTT--HHHHHHHHHHHHHHHHHHTTSS--

Solvent-accessible surface area (backbone atoms only — not comparable to full-atom values): 5117 Å² total; per-residue (Å²): 114,72,91,73,68,52,72,72,35,70,51,72,68,39,81,44,75,44,19,65,54,13,87,85,60,60,40,62,61,53,52,54,40,47,53,51,49,60,71,18,40,61,40,95,48,58,69,45,75,49,70,39,76,91,32,37,86,53,81,88,57,52,68,69,59,52,51,50,52,50,49,56,54,48,50,52,51,34,42,74,72,65,74,43,84,132

Nearest PDB structures (foldseek):
  3mun-assembly1_A  TM=9.948E-01  e=1.847E-06  Aeromonas caviae
  7y1x-assembly1_A  TM=9.841E-01  e=1.976E-06  Microbulbifer arenaceous
  3iuq-assembly1_A  TM=9.562E-01  e=4.142E-06  Aeromonas caviae
  3iul-assembly1_A  TM=9.663E-01  e=2.728E-05  Aeromonas caviae
  3iur-assembly1_A  TM=9.646E-01  e=3.819E-05  Aeromonas caviae

Sequence (86 aa):
PYHNVKEGTAYPATLITAAEGDSRVHPFHARKMTAALQYATASDEPILARIESKAGHGAGKPVTKRVQEYTDVYAFLMWKLGMLSR

pLDDT: mean 95.14, std 6.05, range [59.5, 98.81]

Foldseek 3Di:
DLVPQAAPAADAAAEAEEEPAAPPDHCVVSVSSLVSCVRRHPHPHHRYYHYHDPDYPPPPPDPVNVVVVVCVVVVSVCVSVVVDDD